Protein AF-A0A8T0GC94-F1 (afdb_monomer_lite)

Organism: Ceratodon purpureus (NCBI:txid3225)

Radius of gyration: 20.25 Å; chains: 1; bounding box: 47×34×58 Å

Structure (mmCIF, N/CA/C/O backbone):
data_AF-A0A8T0GC94-F1
#
_entry.id   AF-A0A8T0GC94-F1
#
loop_
_atom_site.group_PDB
_atom_site.id
_atom_site.type_symbol
_atom_site.label_atom_id
_atom_site.label_alt_id
_atom_site.label_comp_id
_atom_site.label_asym_id
_atom_site.label_entity_id
_atom_site.label_seq_id
_atom_site.pdbx_PDB_ins_code
_atom_site.Cartn_x
_atom_site.Cartn_y
_atom_site.Cartn_z
_atom_site.occupancy
_atom_site.B_iso_or_equiv
_atom_site.auth_seq_id
_atom_site.auth_comp_id
_atom_site.auth_asym_id
_atom_site.auth_atom_id
_atom_site.pdbx_PDB_model_num
ATOM 1 N N . MET A 1 1 ? -0.669 -2.100 23.564 1.00 57.09 1 MET A N 1
ATOM 2 C CA . MET A 1 1 ? -0.840 -2.668 22.210 1.00 57.09 1 MET A CA 1
ATOM 3 C C . MET A 1 1 ? 0.468 -3.155 21.614 1.00 57.09 1 MET A C 1
ATOM 5 O O . MET A 1 1 ? 0.524 -4.333 21.310 1.00 57.09 1 MET A O 1
ATOM 9 N N . LEU A 1 2 ? 1.531 -2.342 21.566 1.00 56.78 2 LEU A N 1
ATOM 10 C CA . LEU A 1 2 ? 2.856 -2.764 21.062 1.00 56.78 2 LEU A CA 1
ATOM 11 C C . LEU A 1 2 ? 3.459 -4.022 21.724 1.00 56.78 2 LEU A C 1
ATOM 13 O O . LEU A 1 2 ? 4.294 -4.676 21.124 1.00 56.78 2 LEU A O 1
ATOM 17 N N . LYS A 1 3 ? 3.050 -4.372 22.953 1.00 62.19 3 LYS A N 1
ATOM 18 C CA . LYS A 1 3 ? 3.479 -5.612 23.636 1.00 62.19 3 LYS A CA 1
ATOM 19 C C . LYS A 1 3 ? 2.717 -6.874 23.194 1.00 62.19 3 LYS A C 1
ATOM 21 O O . LYS A 1 3 ? 3.068 -7.959 23.629 1.00 62.19 3 LYS A O 1
ATOM 26 N N . LEU A 1 4 ? 1.641 -6.715 22.423 1.00 62.75 4 LEU A N 1
ATOM 27 C CA . LEU A 1 4 ? 0.714 -7.781 22.020 1.00 62.75 4 LEU A CA 1
ATOM 28 C C . LEU A 1 4 ? 0.654 -7.942 20.496 1.00 62.75 4 LEU A C 1
ATOM 30 O O . LEU A 1 4 ? 0.459 -9.048 20.015 1.00 62.75 4 LEU A O 1
ATOM 34 N N . PHE A 1 5 ? 0.828 -6.847 19.753 1.00 70.12 5 PHE A N 1
ATOM 35 C CA . PHE A 1 5 ? 0.786 -6.824 18.295 1.00 70.12 5 PHE A CA 1
ATOM 36 C C . PHE A 1 5 ? 1.971 -6.030 17.752 1.00 70.12 5 PHE A C 1
ATOM 38 O O . PHE A 1 5 ? 2.170 -4.867 18.130 1.00 70.12 5 PHE A O 1
ATOM 45 N N . ASP A 1 6 ? 2.713 -6.636 16.829 1.00 73.12 6 ASP A N 1
ATOM 46 C CA . ASP A 1 6 ? 3.815 -5.972 16.143 1.00 73.12 6 ASP A CA 1
ATOM 47 C C . ASP A 1 6 ? 3.309 -4.802 15.293 1.00 73.12 6 ASP A C 1
ATOM 49 O O . ASP A 1 6 ? 2.285 -4.878 14.613 1.00 73.12 6 ASP A O 1
ATOM 53 N N . ASN A 1 7 ? 4.030 -3.680 15.359 1.00 79.31 7 ASN A N 1
ATOM 54 C CA . ASN A 1 7 ? 3.727 -2.435 14.643 1.00 79.31 7 ASN A CA 1
ATOM 55 C C . ASN A 1 7 ? 2.294 -1.885 14.857 1.00 79.31 7 ASN A C 1
ATOM 57 O O . ASN A 1 7 ? 1.789 -1.115 14.039 1.00 79.31 7 ASN A O 1
ATOM 61 N N . CYS A 1 8 ? 1.636 -2.221 15.974 1.00 84.19 8 CYS A N 1
ATOM 62 C CA . CYS A 1 8 ? 0.343 -1.654 16.362 1.00 84.19 8 CYS A CA 1
ATOM 63 C C . CYS A 1 8 ? 0.476 -0.653 17.511 1.00 84.19 8 CYS A C 1
ATOM 65 O O . CYS A 1 8 ? 0.635 -1.031 18.676 1.00 84.19 8 CYS A O 1
ATOM 67 N N . ALA A 1 9 ? 0.325 0.637 17.200 1.00 86.50 9 ALA A N 1
ATOM 68 C CA . ALA A 1 9 ? 0.344 1.699 18.201 1.00 86.50 9 ALA A CA 1
ATOM 69 C C . ALA A 1 9 ? -0.970 1.759 18.989 1.00 86.50 9 ALA A C 1
ATOM 71 O O . ALA A 1 9 ? -0.953 1.710 20.221 1.00 86.50 9 ALA A O 1
ATOM 72 N N . SER A 1 10 ? -2.110 1.823 18.296 1.00 89.12 10 SER A N 1
ATOM 73 C CA . SER A 1 10 ? -3.427 1.916 18.934 1.00 89.12 10 SER A CA 1
ATOM 74 C C . SER A 1 10 ? -4.539 1.326 18.069 1.00 89.12 10 SER A C 1
ATOM 76 O O . SER A 1 10 ? -4.474 1.366 16.842 1.00 89.12 10 SER A O 1
ATOM 78 N N . LEU A 1 11 ? -5.588 0.822 18.719 1.00 91.38 11 LEU A N 1
ATOM 79 C CA . LEU A 1 11 ? -6.848 0.478 18.059 1.00 91.38 11 LEU A CA 1
ATOM 80 C C . LEU A 1 11 ? -7.720 1.726 17.925 1.00 91.38 11 LEU A C 1
ATOM 82 O O . LEU A 1 11 ? -7.648 2.634 18.755 1.00 91.38 11 LEU A O 1
ATOM 86 N N . GLN A 1 12 ? -8.534 1.764 16.878 1.00 92.75 12 GLN A N 1
ATOM 87 C CA . GLN A 1 12 ? -9.555 2.782 16.682 1.00 92.75 12 GLN A CA 1
ATOM 88 C C . GLN A 1 12 ? -10.887 2.213 17.147 1.00 92.75 12 GLN A C 1
ATOM 90 O O . GLN A 1 12 ? -11.326 1.174 16.654 1.00 92.75 12 GLN A O 1
ATOM 95 N N . PHE A 1 13 ? -11.514 2.891 18.099 1.00 92.44 13 PHE A N 1
ATOM 96 C CA . PHE A 1 13 ? -12.790 2.477 18.657 1.00 92.44 13 PHE A CA 1
ATOM 97 C C . PHE A 1 13 ? -13.928 3.321 18.071 1.00 92.44 13 PHE A C 1
ATOM 99 O O . PHE A 1 13 ? -13.820 4.541 17.970 1.00 92.44 13 PHE A O 1
ATOM 106 N N . GLY A 1 14 ? -15.007 2.653 17.674 1.00 88.06 14 GLY A N 1
ATOM 107 C CA . GLY A 1 14 ? -16.287 3.248 17.291 1.00 88.06 14 GLY A CA 1
ATOM 108 C C . GLY A 1 14 ? -17.304 3.197 18.435 1.00 88.06 14 GLY A C 1
ATOM 109 O O . GLY A 1 14 ? -16.970 2.789 19.546 1.00 88.06 14 GLY A O 1
ATOM 110 N N . ASP A 1 15 ? -18.539 3.622 18.158 1.00 81.75 15 ASP A N 1
ATOM 111 C CA . ASP A 1 15 ? -19.749 3.508 18.992 1.00 81.75 15 ASP A CA 1
ATOM 112 C C . ASP A 1 15 ? -19.505 3.360 20.504 1.00 81.75 15 ASP A C 1
ATOM 114 O O . ASP A 1 15 ? -19.543 2.265 21.065 1.00 81.75 15 ASP A O 1
ATOM 118 N N . LYS A 1 16 ? -19.252 4.490 21.182 1.00 82.88 16 LYS A N 1
ATOM 119 C CA . LYS A 1 16 ? -19.043 4.569 22.645 1.00 82.88 16 LYS A CA 1
ATOM 120 C C . LYS A 1 16 ? -17.999 3.570 23.183 1.00 82.88 16 LYS A C 1
ATOM 122 O O . LYS A 1 16 ? -18.138 3.086 24.302 1.00 82.88 16 LYS A O 1
ATOM 127 N N . ASN A 1 17 ? -16.967 3.269 22.397 1.00 82.44 17 ASN A N 1
ATOM 128 C CA . ASN A 1 17 ? -15.917 2.290 22.691 1.00 82.44 17 ASN A CA 1
ATOM 129 C C . ASN A 1 17 ? -16.380 0.828 22.781 1.00 82.44 17 ASN A C 1
ATOM 131 O O . ASN A 1 17 ? -15.680 0.012 23.372 1.00 82.44 17 ASN A O 1
ATOM 135 N N . LYS A 1 18 ? -17.526 0.487 22.180 1.00 89.81 18 LYS A N 1
ATOM 136 C CA . LYS A 1 18 ? -18.043 -0.892 22.145 1.00 89.81 18 LYS A CA 1
ATOM 137 C C . LYS A 1 18 ? -17.609 -1.695 20.925 1.00 89.81 18 LYS A C 1
ATOM 139 O O . LYS A 1 18 ? -17.862 -2.892 20.847 1.00 89.81 18 LYS A O 1
ATOM 144 N N . THR A 1 19 ? -17.004 -1.038 19.942 1.00 93.62 19 THR A N 1
ATOM 145 C CA . THR A 1 19 ? -16.551 -1.702 18.718 1.00 93.62 19 THR A CA 1
ATOM 146 C C . THR A 1 19 ? -15.169 -1.222 18.334 1.00 93.62 19 THR A C 1
ATOM 148 O O . THR A 1 19 ? -14.902 -0.024 18.411 1.00 93.62 19 THR A O 1
ATOM 151 N N . VAL A 1 20 ? -14.319 -2.121 17.857 1.00 93.75 20 VAL A N 1
ATOM 152 C CA . VAL A 1 20 ? -13.067 -1.774 17.189 1.00 93.75 20 VAL A CA 1
ATOM 153 C C . VAL A 1 20 ? -13.332 -1.676 15.694 1.00 93.75 20 VAL A C 1
ATOM 155 O O . VAL A 1 20 ? -13.878 -2.597 15.088 1.00 93.75 20 VAL A O 1
ATOM 158 N N . ILE A 1 21 ? -12.963 -0.542 15.110 1.00 95.56 21 ILE A N 1
ATOM 159 C CA . ILE A 1 21 ? -13.230 -0.212 13.706 1.00 95.56 21 ILE A CA 1
ATOM 160 C C . ILE A 1 21 ? -11.961 -0.143 12.862 1.00 95.56 21 ILE A C 1
ATOM 162 O O . ILE A 1 21 ? -12.052 -0.114 11.644 1.00 95.56 21 ILE A O 1
ATOM 166 N N . GLY A 1 22 ? -10.779 -0.133 13.476 1.00 94.31 22 GLY A N 1
ATOM 167 C CA . GLY A 1 22 ? -9.527 -0.025 12.741 1.00 94.31 22 GLY A CA 1
ATOM 168 C C . GLY A 1 22 ? -8.302 0.023 13.639 1.00 94.31 22 GLY A C 1
ATOM 169 O O . GLY A 1 22 ? -8.372 -0.181 14.853 1.00 94.31 22 GLY A O 1
ATOM 170 N N . MET A 1 23 ? -7.164 0.341 13.032 1.00 93.12 23 MET A N 1
ATOM 171 C CA . MET A 1 23 ? -5.861 0.353 13.692 1.00 93.12 23 MET A CA 1
ATOM 172 C C . MET A 1 23 ? -5.022 1.557 13.251 1.00 93.12 23 MET A C 1
ATOM 174 O O . MET A 1 23 ? -5.177 2.083 12.148 1.00 93.12 23 MET A O 1
ATOM 178 N N . ARG A 1 24 ? -4.109 1.989 14.128 1.00 91.38 24 ARG A N 1
ATOM 179 C CA . ARG A 1 24 ? -3.006 2.904 13.829 1.00 91.38 24 ARG A CA 1
ATOM 180 C C . ARG A 1 24 ? -1.653 2.228 14.066 1.00 91.38 24 ARG A C 1
ATOM 182 O O . ARG A 1 24 ? -1.436 1.637 15.127 1.00 91.38 24 ARG A O 1
ATOM 189 N N . SER A 1 25 ? -0.742 2.337 13.102 1.00 89.50 25 SER A N 1
ATOM 190 C CA . SER A 1 25 ? 0.624 1.816 13.191 1.00 89.50 25 SER A CA 1
ATOM 191 C 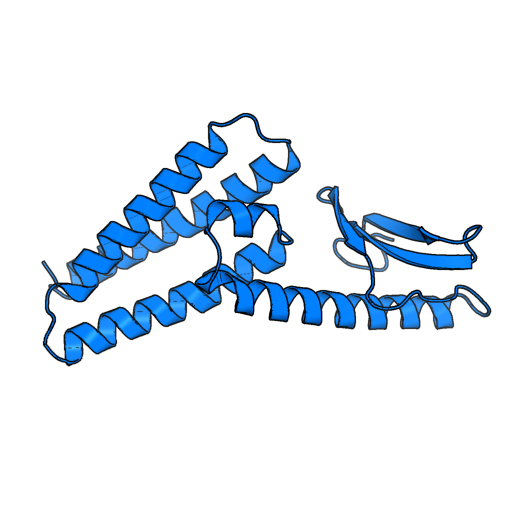C . SER A 1 25 ? 1.547 2.727 14.002 1.00 89.50 25 SER A C 1
ATOM 193 O O . SER A 1 25 ? 1.239 3.901 14.229 1.00 89.50 25 SER A O 1
ATOM 195 N N . ALA A 1 26 ? 2.704 2.202 14.418 1.00 85.50 26 ALA A N 1
ATOM 196 C CA . ALA A 1 26 ? 3.735 2.990 15.103 1.00 85.50 26 ALA A CA 1
ATOM 197 C C . ALA A 1 26 ? 4.320 4.098 14.214 1.00 85.50 26 ALA A C 1
ATOM 199 O O . ALA A 1 26 ? 4.716 5.154 14.704 1.00 85.50 26 ALA A O 1
ATOM 200 N N . GLU A 1 27 ? 4.312 3.890 12.898 1.00 82.44 27 GLU A N 1
ATOM 201 C CA . GLU A 1 27 ? 4.755 4.880 11.914 1.00 82.44 27 GLU A CA 1
ATOM 202 C C . GLU A 1 27 ? 3.695 5.951 11.618 1.00 82.44 27 GLU A C 1
ATOM 204 O O . GLU A 1 27 ? 3.987 6.944 10.951 1.00 82.44 27 GLU A O 1
ATOM 209 N N . GLY A 1 28 ? 2.480 5.782 12.150 1.00 85.50 28 GLY A N 1
ATOM 210 C CA . GLY A 1 28 ? 1.372 6.719 12.007 1.00 85.50 28 GLY A CA 1
ATOM 211 C C . GLY A 1 28 ? 0.408 6.400 10.864 1.00 85.50 28 GLY A C 1
ATOM 212 O O . GLY A 1 28 ? -0.509 7.188 10.645 1.00 85.50 28 GLY A O 1
ATOM 213 N N . GLU A 1 29 ? 0.568 5.269 10.173 1.00 89.25 29 GLU A N 1
ATOM 214 C CA . GLU A 1 29 ? -0.404 4.798 9.179 1.00 89.25 29 GLU A CA 1
ATOM 215 C C . GLU A 1 29 ? -1.695 4.338 9.850 1.00 89.25 29 GLU A C 1
ATOM 217 O O . GLU A 1 29 ? -1.677 3.821 10.965 1.00 89.25 29 GLU A O 1
ATOM 222 N N . THR A 1 30 ? -2.824 4.495 9.167 1.00 91.69 30 THR A N 1
ATOM 223 C CA . THR A 1 30 ? -4.125 4.052 9.675 1.00 91.69 30 THR A CA 1
ATOM 224 C C . THR A 1 30 ? -4.907 3.344 8.587 1.00 91.69 30 THR A C 1
ATOM 226 O O . THR A 1 30 ? -4.770 3.682 7.414 1.00 91.69 30 THR A O 1
ATOM 229 N N . TYR A 1 31 ? -5.725 2.373 8.980 1.00 93.06 31 TYR A N 1
ATOM 230 C CA . TYR A 1 31 ? -6.700 1.731 8.104 1.00 93.06 31 TYR A CA 1
ATOM 231 C C . TYR A 1 31 ? -7.925 1.304 8.914 1.00 93.06 31 TYR A C 1
ATOM 233 O O . TYR A 1 31 ? -7.830 1.047 10.119 1.00 93.06 31 TYR A O 1
ATOM 241 N N . GLN A 1 32 ? -9.072 1.264 8.238 1.00 94.62 32 GLN A N 1
ATOM 242 C CA . GLN A 1 32 ? -10.326 0.764 8.794 1.00 94.62 32 GLN A CA 1
ATOM 243 C C . GLN A 1 32 ? -10.446 -0.731 8.516 1.00 94.62 32 GLN A C 1
ATOM 245 O O . GLN A 1 32 ? -10.018 -1.201 7.463 1.00 94.62 32 GLN A O 1
ATOM 250 N N . TYR A 1 33 ? -11.027 -1.461 9.457 1.00 95.12 33 TYR A N 1
ATOM 251 C CA . TYR A 1 33 ? -11.394 -2.856 9.283 1.00 95.12 33 TYR A CA 1
ATOM 252 C C . TYR A 1 33 ? -12.563 -2.989 8.318 1.00 95.12 33 TYR A C 1
ATOM 254 O O . TYR A 1 33 ? -13.429 -2.116 8.226 1.00 95.12 33 TYR A O 1
ATOM 262 N N . ARG A 1 34 ? -12.585 -4.110 7.600 1.00 93.62 34 ARG A N 1
ATOM 263 C CA . ARG A 1 34 ? -13.687 -4.468 6.701 1.00 93.62 34 ARG A CA 1
ATOM 264 C C . ARG A 1 34 ? -14.959 -4.759 7.479 1.00 93.62 34 ARG A C 1
ATOM 266 O O . ARG A 1 34 ? -16.039 -4.351 7.061 1.00 93.62 34 ARG A O 1
ATOM 273 N N . LEU A 1 35 ? -14.807 -5.401 8.635 1.00 93.69 35 LEU A N 1
ATOM 274 C CA . LEU A 1 35 ? -15.872 -5.651 9.591 1.00 93.69 35 LEU A CA 1
ATOM 275 C C . LEU A 1 35 ? -15.507 -5.040 10.945 1.00 93.69 35 LEU A C 1
ATOM 277 O O . LEU A 1 35 ? -14.368 -5.110 11.406 1.00 93.69 35 LEU A O 1
ATOM 281 N N . LYS A 1 36 ? -16.497 -4.427 11.596 1.00 93.69 36 LYS A N 1
ATOM 282 C CA . LYS A 1 36 ? -16.341 -3.921 12.963 1.00 93.69 36 LYS A CA 1
ATOM 283 C C . LYS A 1 36 ? -16.348 -5.100 13.935 1.00 93.69 36 LYS A C 1
ATOM 285 O O . LYS A 1 36 ? -17.198 -5.980 13.821 1.00 93.69 36 LYS A O 1
ATOM 290 N N . VAL A 1 37 ? -15.471 -5.076 14.933 1.00 94.06 37 VAL A N 1
ATOM 291 C CA . VAL A 1 37 ? -15.400 -6.123 15.966 1.00 94.06 37 VAL A CA 1
ATOM 292 C C . VAL A 1 37 ? -16.040 -5.619 17.252 1.00 94.06 37 VAL A C 1
ATOM 294 O O . VAL A 1 37 ? -15.625 -4.579 17.756 1.00 94.06 37 VAL A O 1
ATOM 297 N N . SER A 1 38 ? -17.031 -6.333 17.796 1.00 92.94 38 SER A N 1
ATOM 298 C CA . SER A 1 38 ? -17.601 -5.995 19.110 1.00 92.94 38 SER A CA 1
ATOM 299 C C . SER A 1 38 ? -16.603 -6.290 20.232 1.00 92.94 38 SER A C 1
ATOM 301 O O . SER A 1 38 ? -15.910 -7.304 20.198 1.00 92.94 38 SER A O 1
ATOM 303 N N . THR A 1 39 ? -16.552 -5.418 21.237 1.00 92.12 39 THR A N 1
ATOM 304 C CA . THR A 1 39 ? -15.753 -5.598 22.459 1.00 92.12 39 THR A CA 1
ATOM 305 C C . THR A 1 39 ? -16.571 -6.203 23.606 1.00 92.12 39 THR A C 1
ATOM 307 O O . THR A 1 39 ? -16.196 -6.063 24.770 1.00 92.12 39 THR A O 1
ATOM 310 N N . ASP A 1 40 ? -17.713 -6.826 23.307 1.00 89.88 40 ASP A N 1
ATOM 311 C CA . ASP A 1 40 ? -18.551 -7.492 24.304 1.00 89.88 40 ASP A CA 1
ATOM 312 C C . ASP A 1 40 ? -17.927 -8.823 24.766 1.00 89.88 40 ASP A C 1
ATOM 314 O O . ASP A 1 40 ? -17.414 -9.612 23.971 1.00 89.88 40 ASP A O 1
ATOM 318 N N . GLY A 1 41 ? -18.006 -9.100 26.069 1.00 89.81 41 GLY A N 1
ATOM 319 C CA . GLY A 1 41 ? -17.511 -10.343 26.668 1.00 89.81 41 GLY A CA 1
ATOM 320 C C . GLY A 1 41 ? -16.054 -10.285 27.141 1.00 89.81 41 GLY A C 1
ATOM 321 O O . GLY A 1 41 ? -15.511 -9.222 27.442 1.00 89.81 41 GLY A O 1
ATOM 322 N N . ALA A 1 42 ? -15.430 -11.458 27.281 1.00 92.19 42 ALA A N 1
ATOM 323 C CA . ALA A 1 42 ? -14.074 -11.579 27.813 1.00 92.19 42 ALA A CA 1
ATOM 324 C C . ALA A 1 42 ? -13.031 -10.969 26.863 1.00 92.19 42 ALA A C 1
ATOM 326 O O . ALA A 1 42 ? -13.075 -11.186 25.651 1.00 92.19 42 ALA A O 1
ATOM 327 N N . VAL A 1 43 ? -12.048 -10.263 27.433 1.00 90.12 43 VAL A N 1
ATOM 328 C CA . VAL A 1 43 ? -11.035 -9.507 26.675 1.00 90.12 43 VAL A CA 1
ATOM 329 C C . VAL A 1 43 ? -10.273 -10.370 25.676 1.00 90.12 43 VAL A C 1
ATOM 331 O O . VAL A 1 43 ? -10.104 -9.982 24.525 1.00 90.12 43 VAL A O 1
ATOM 334 N N . GLU A 1 44 ? -9.879 -11.575 26.077 1.00 90.25 44 GLU A N 1
ATOM 335 C CA . GLU A 1 44 ? -9.151 -12.500 25.207 1.00 90.25 44 GLU A CA 1
ATOM 336 C C . GLU A 1 44 ? -9.952 -12.922 23.969 1.00 90.25 44 GLU A C 1
ATOM 338 O O . GLU A 1 44 ? -9.370 -13.176 22.916 1.00 90.25 44 GLU A O 1
ATOM 343 N N . VAL A 1 45 ? -11.283 -12.988 24.081 1.00 91.75 45 VAL A N 1
ATOM 344 C CA . VAL A 1 45 ? -12.160 -13.422 22.989 1.00 91.75 45 VAL A CA 1
ATOM 345 C C . VAL A 1 45 ? -12.235 -12.338 21.924 1.00 91.75 45 VAL A C 1
ATOM 347 O O . VAL A 1 45 ? -11.921 -12.599 20.761 1.00 91.75 45 VAL A O 1
ATOM 350 N N . TRP A 1 46 ? -12.588 -11.108 22.308 1.00 92.31 46 TRP A N 1
ATOM 351 C CA . TRP A 1 46 ? -12.692 -10.034 21.324 1.00 92.31 46 TRP A CA 1
ATOM 352 C C . TRP A 1 46 ? -11.321 -9.581 20.815 1.00 92.31 46 TRP A C 1
ATOM 354 O O . TRP A 1 46 ? -11.212 -9.186 19.659 1.00 92.31 46 TRP A O 1
ATOM 364 N N . MET A 1 47 ? -10.244 -9.705 21.600 1.00 90.81 47 MET A N 1
ATOM 365 C CA . MET A 1 47 ? -8.891 -9.421 21.105 1.00 90.81 47 MET A CA 1
ATOM 366 C C . MET A 1 47 ? -8.434 -10.411 20.028 1.00 90.81 47 MET A C 1
ATOM 368 O O . MET A 1 47 ? -7.832 -9.986 19.043 1.00 90.81 47 MET A O 1
ATOM 372 N N . LYS A 1 48 ? -8.756 -11.705 20.164 1.00 91.56 48 LYS A N 1
ATOM 373 C CA . LYS A 1 48 ? -8.516 -12.694 19.098 1.00 91.56 48 LYS A CA 1
ATOM 374 C C . LYS A 1 48 ? -9.338 -12.388 17.845 1.00 91.56 48 LYS A C 1
ATOM 376 O O . LYS A 1 48 ? -8.840 -12.544 16.734 1.00 91.56 48 LYS A O 1
ATOM 381 N N . ALA A 1 49 ? -10.574 -11.916 18.012 1.00 93.31 49 ALA A N 1
ATOM 382 C CA . ALA A 1 49 ? -11.395 -11.476 16.885 1.00 93.31 49 ALA A CA 1
ATOM 383 C C . ALA A 1 49 ? -10.794 -10.242 16.185 1.00 93.31 49 ALA A C 1
ATOM 385 O O . ALA A 1 49 ? -10.730 -10.206 14.960 1.00 93.31 49 ALA A O 1
ATOM 386 N N . VAL A 1 50 ? -10.271 -9.273 16.947 1.00 93.31 50 VAL A N 1
ATOM 387 C CA . VAL A 1 50 ? -9.535 -8.119 16.404 1.00 93.31 50 VAL A CA 1
ATOM 388 C C . VAL A 1 50 ? -8.306 -8.566 15.613 1.00 93.31 50 VAL A C 1
ATOM 390 O O . VAL A 1 50 ? -8.083 -8.061 14.518 1.00 93.31 50 VAL A O 1
ATOM 393 N N . GLU A 1 51 ? -7.524 -9.520 16.121 1.00 91.56 51 GLU A N 1
ATOM 394 C CA . GLU A 1 51 ? -6.372 -10.074 15.397 1.00 91.56 51 GLU A CA 1
ATOM 395 C C . GLU A 1 51 ? -6.778 -10.711 14.062 1.00 91.56 51 GLU A C 1
ATOM 397 O O . GLU A 1 51 ? -6.148 -10.465 13.029 1.00 91.56 51 GLU A O 1
ATOM 402 N N . ALA A 1 52 ? -7.837 -11.523 14.073 1.00 93.69 52 ALA A N 1
ATOM 403 C CA . ALA A 1 52 ? -8.344 -12.175 12.874 1.00 93.69 52 ALA A CA 1
ATOM 404 C C . ALA A 1 52 ? -8.795 -11.144 11.825 1.00 93.69 52 ALA A C 1
ATOM 406 O O . ALA A 1 52 ? -8.366 -11.220 10.672 1.00 93.69 52 ALA A O 1
ATOM 407 N N . GLU A 1 53 ? -9.573 -10.136 12.234 1.00 95.31 53 GLU A N 1
ATOM 408 C CA . GLU A 1 53 ? -10.037 -9.064 11.345 1.00 95.31 53 GLU A CA 1
ATOM 409 C C . GLU A 1 53 ? -8.903 -8.172 10.839 1.00 95.31 53 GLU A C 1
ATOM 411 O O . GLU A 1 53 ? -8.920 -7.728 9.688 1.00 95.31 53 GLU A O 1
ATOM 416 N N . MET A 1 54 ? -7.875 -7.952 11.660 1.00 92.88 54 MET A N 1
ATOM 417 C CA . MET A 1 54 ? -6.666 -7.236 11.265 1.00 92.88 54 MET A CA 1
ATOM 418 C C . MET A 1 54 ? -5.969 -7.949 10.102 1.00 92.88 54 MET A C 1
ATOM 420 O O . MET A 1 54 ? -5.684 -7.333 9.073 1.00 92.88 54 MET A O 1
ATOM 424 N N . ARG A 1 55 ? -5.738 -9.261 10.240 1.00 92.56 55 ARG A N 1
ATOM 425 C CA . ARG A 1 55 ? -5.105 -10.091 9.204 1.00 92.56 55 ARG A CA 1
ATOM 426 C C . ARG A 1 55 ? -5.960 -10.169 7.943 1.00 92.56 55 ARG A C 1
ATOM 428 O O . ARG A 1 55 ? -5.427 -10.009 6.846 1.00 92.56 55 ARG A O 1
ATOM 435 N N . HIS A 1 56 ? -7.263 -10.387 8.103 1.00 95.44 56 HIS A N 1
ATOM 436 C CA . HIS A 1 56 ? -8.214 -10.452 6.997 1.00 95.44 56 HIS A CA 1
ATOM 437 C C . HIS A 1 56 ? -8.228 -9.142 6.200 1.00 95.44 56 HIS A C 1
ATOM 439 O O . HIS A 1 56 ? -7.988 -9.136 4.993 1.00 95.44 56 HIS A O 1
ATOM 445 N N . THR A 1 57 ? -8.401 -8.013 6.889 1.00 95.56 57 THR A N 1
ATOM 446 C CA . THR A 1 57 ? -8.449 -6.694 6.255 1.00 95.56 57 THR A CA 1
ATOM 447 C C . THR A 1 57 ? -7.140 -6.354 5.546 1.00 95.56 57 THR A C 1
ATOM 449 O O . THR A 1 57 ? -7.161 -5.907 4.402 1.00 95.56 57 THR A O 1
ATOM 452 N N . LEU A 1 58 ? -5.987 -6.580 6.187 1.00 92.81 58 LEU A N 1
ATOM 453 C CA . LEU A 1 58 ? -4.689 -6.318 5.558 1.00 92.81 58 LEU A CA 1
ATOM 454 C C . LEU A 1 58 ? -4.476 -7.167 4.302 1.00 92.81 58 LEU A C 1
ATOM 456 O O . LEU A 1 58 ? -3.932 -6.664 3.320 1.00 92.81 58 LEU A O 1
ATOM 460 N N . PHE A 1 59 ? -4.919 -8.427 4.313 1.00 94.19 59 PHE A N 1
ATOM 461 C CA . PHE A 1 59 ? -4.852 -9.294 3.141 1.00 94.19 59 PHE A CA 1
ATOM 462 C C . PHE A 1 59 ? -5.712 -8.764 1.987 1.00 94.19 59 PHE A C 1
ATOM 464 O O . PHE A 1 59 ? -5.248 -8.722 0.846 1.00 94.19 59 PHE A O 1
ATOM 471 N N . GLU A 1 60 ? -6.931 -8.300 2.265 1.00 95.75 60 GLU A N 1
ATOM 472 C CA . GLU A 1 60 ? -7.789 -7.702 1.240 1.00 95.75 60 GLU A CA 1
ATOM 473 C C . GLU A 1 60 ? -7.221 -6.394 0.685 1.00 95.75 60 GLU A C 1
ATOM 475 O O . GLU A 1 60 ? -7.136 -6.244 -0.533 1.00 95.75 60 GLU A O 1
ATOM 480 N N . ILE A 1 61 ? -6.773 -5.477 1.552 1.00 94.81 61 ILE A N 1
ATOM 481 C CA . ILE A 1 61 ? -6.130 -4.223 1.125 1.00 94.81 61 ILE A CA 1
ATOM 482 C C . ILE A 1 61 ? -4.904 -4.539 0.260 1.00 94.81 61 ILE A C 1
ATOM 484 O O . ILE A 1 61 ? -4.686 -3.906 -0.770 1.00 94.81 61 ILE A O 1
ATOM 488 N N . PHE A 1 62 ? -4.105 -5.539 0.642 1.00 94.62 62 PHE A N 1
ATOM 489 C CA . PHE A 1 62 ? -2.945 -5.958 -0.136 1.00 94.62 62 PHE A CA 1
ATOM 490 C C . PHE A 1 62 ? -3.326 -6.488 -1.522 1.00 94.62 62 PHE A C 1
ATOM 492 O O . PHE A 1 62 ? -2.702 -6.115 -2.521 1.00 94.62 62 PHE A O 1
ATOM 499 N N . LYS A 1 63 ? -4.353 -7.340 -1.591 1.00 94.56 63 LYS A N 1
ATOM 500 C CA . LYS A 1 63 ? -4.864 -7.901 -2.845 1.00 94.56 63 LYS A CA 1
ATOM 501 C C . LYS A 1 63 ? -5.392 -6.804 -3.769 1.00 94.56 63 LYS A C 1
ATOM 503 O O . LYS A 1 63 ? -5.016 -6.770 -4.939 1.00 94.56 63 LYS A O 1
ATOM 508 N N . GLU A 1 64 ? -6.211 -5.896 -3.245 1.00 94.06 64 GLU A N 1
ATOM 509 C CA . GLU A 1 64 ? -6.749 -4.757 -3.995 1.00 94.06 64 GLU A CA 1
ATOM 510 C C . GLU A 1 64 ? -5.634 -3.828 -4.470 1.00 94.06 64 GLU A C 1
ATOM 512 O O . GLU A 1 64 ? -5.531 -3.551 -5.665 1.00 94.06 64 GLU A O 1
ATOM 517 N N . GLY A 1 65 ? -4.745 -3.413 -3.565 1.00 93.31 65 GLY A N 1
ATOM 518 C CA . GLY A 1 65 ? -3.629 -2.532 -3.889 1.00 93.31 65 GLY A CA 1
ATOM 519 C C . GLY A 1 65 ? -2.733 -3.124 -4.973 1.00 93.31 65 GLY A C 1
ATOM 520 O O . GLY A 1 65 ? -2.383 -2.440 -5.933 1.00 93.31 65 GLY A O 1
ATOM 521 N N . THR A 1 66 ? -2.419 -4.417 -4.887 1.00 93.19 66 THR A N 1
ATOM 522 C CA . THR A 1 66 ? -1.590 -5.094 -5.896 1.00 93.19 66 THR A CA 1
ATOM 523 C C . THR A 1 66 ? -2.313 -5.211 -7.239 1.00 93.19 66 THR A C 1
ATOM 525 O O . THR A 1 66 ? -1.684 -5.026 -8.279 1.00 93.19 66 THR A O 1
ATOM 528 N N . TYR A 1 67 ? -3.624 -5.467 -7.245 1.00 92.56 67 TYR A N 1
ATOM 529 C CA . TYR A 1 67 ? -4.428 -5.534 -8.468 1.00 92.56 67 TYR A CA 1
ATOM 530 C C . TYR A 1 67 ? -4.520 -4.180 -9.190 1.00 92.56 67 TYR A C 1
ATOM 532 O O . TYR A 1 67 ? -4.387 -4.120 -10.413 1.00 92.56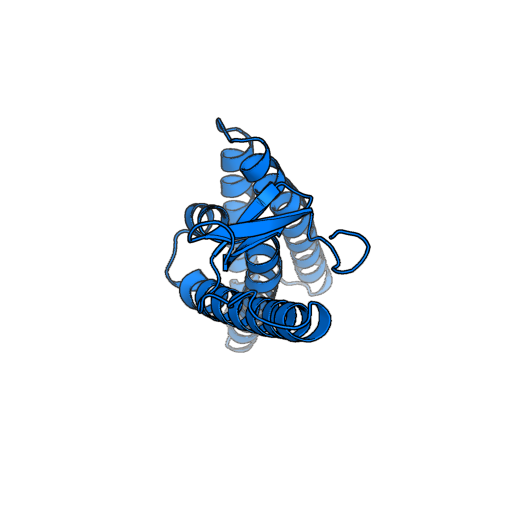 67 TYR A O 1
ATOM 540 N N . TYR A 1 68 ? -4.721 -3.086 -8.448 1.00 91.12 68 TYR A N 1
ATOM 541 C CA . TYR A 1 68 ? -4.873 -1.751 -9.032 1.00 91.12 68 TYR A CA 1
ATOM 542 C C . TYR A 1 68 ? -3.560 -1.102 -9.471 1.00 91.12 68 TYR A C 1
ATOM 544 O O . TYR A 1 68 ? -3.606 -0.184 -10.285 1.00 91.12 68 TYR A O 1
ATOM 552 N N . TYR A 1 69 ? -2.404 -1.602 -9.024 1.00 90.06 69 TYR A N 1
ATOM 553 C CA . TYR A 1 69 ? -1.090 -1.058 -9.389 1.00 90.06 69 TYR A CA 1
ATOM 554 C C . TYR A 1 69 ? -0.937 -0.797 -10.897 1.00 90.06 69 TYR A C 1
ATOM 556 O O . TYR A 1 69 ? -0.533 0.290 -11.293 1.00 90.06 69 TYR A O 1
ATOM 564 N N . ALA A 1 70 ? -1.307 -1.762 -11.745 1.00 86.81 70 ALA A N 1
ATOM 565 C CA . ALA A 1 70 ? -1.145 -1.642 -13.197 1.00 86.81 70 ALA A CA 1
ATOM 566 C C . ALA A 1 70 ? -2.128 -0.667 -13.867 1.00 86.81 70 ALA A C 1
ATOM 568 O O . ALA A 1 70 ? -1.947 -0.325 -15.033 1.00 86.81 70 ALA A O 1
ATOM 569 N N . LYS A 1 71 ? -3.181 -0.243 -13.159 1.00 88.06 71 LYS A N 1
ATOM 570 C CA . LYS A 1 71 ? -4.224 0.658 -13.672 1.00 88.06 71 LYS A CA 1
ATOM 571 C C . LYS A 1 71 ? -4.080 2.093 -13.162 1.00 88.06 71 LYS A C 1
ATOM 573 O O . LYS A 1 71 ? -4.816 2.964 -13.617 1.00 88.06 71 LYS A O 1
ATOM 578 N N . SER A 1 72 ? -3.169 2.336 -12.225 1.00 87.62 72 SER A N 1
ATOM 579 C CA . SER A 1 72 ? -3.009 3.620 -11.546 1.00 87.62 72 SER A CA 1
ATOM 580 C C . SER A 1 72 ? -1.695 4.294 -11.926 1.00 87.62 72 SER A C 1
ATOM 582 O O . SER A 1 72 ? -0.697 3.638 -12.228 1.00 87.62 72 SER A O 1
ATOM 584 N N . ILE A 1 73 ? -1.665 5.626 -11.845 1.00 87.50 73 ILE A N 1
ATOM 585 C CA . ILE A 1 73 ? -0.404 6.367 -11.850 1.00 87.50 73 ILE A CA 1
ATOM 586 C C . ILE A 1 73 ? 0.367 5.948 -10.597 1.00 87.50 73 ILE A C 1
ATOM 588 O O . ILE A 1 73 ? -0.169 5.964 -9.488 1.00 87.50 73 ILE A O 1
ATOM 592 N N . ARG A 1 74 ? 1.635 5.556 -10.766 1.00 85.62 74 ARG A N 1
ATOM 593 C CA . ARG A 1 74 ? 2.453 5.005 -9.675 1.00 85.62 74 ARG A CA 1
ATOM 594 C C . ARG A 1 74 ? 2.527 5.947 -8.475 1.00 85.62 74 ARG A C 1
ATOM 596 O O . ARG A 1 74 ? 2.509 5.481 -7.339 1.00 85.62 74 ARG A O 1
ATOM 603 N N . SER A 1 75 ? 2.620 7.248 -8.736 1.00 85.12 75 SER A N 1
ATOM 604 C CA . SER A 1 75 ? 2.697 8.271 -7.700 1.00 85.12 75 SER A CA 1
ATOM 605 C C . SER A 1 75 ? 1.451 8.289 -6.815 1.00 85.12 75 SER A C 1
ATOM 607 O O . SER A 1 75 ? 1.570 8.172 -5.597 1.00 85.12 75 SER A O 1
ATOM 609 N N . ASP A 1 76 ? 0.273 8.326 -7.434 1.00 87.38 76 ASP A N 1
ATOM 610 C CA . ASP A 1 76 ? -1.020 8.323 -6.741 1.00 87.38 76 ASP A CA 1
ATOM 611 C C . ASP A 1 76 ? -1.230 7.005 -5.997 1.00 87.38 76 ASP A C 1
ATOM 613 O O . ASP A 1 76 ? -1.551 6.985 -4.811 1.00 87.38 76 ASP A O 1
ATOM 617 N N . TRP A 1 77 ? -0.888 5.887 -6.642 1.00 91.06 77 TRP A N 1
ATOM 618 C CA . TRP A 1 77 ? -0.958 4.569 -6.022 1.00 91.06 77 TRP A CA 1
ATOM 619 C C . TRP A 1 77 ? -0.113 4.461 -4.742 1.00 91.06 77 TRP A C 1
ATOM 621 O O . TRP A 1 77 ? -0.540 3.822 -3.777 1.00 91.06 77 TRP A O 1
ATOM 631 N N . ILE A 1 78 ? 1.069 5.091 -4.699 1.00 88.25 7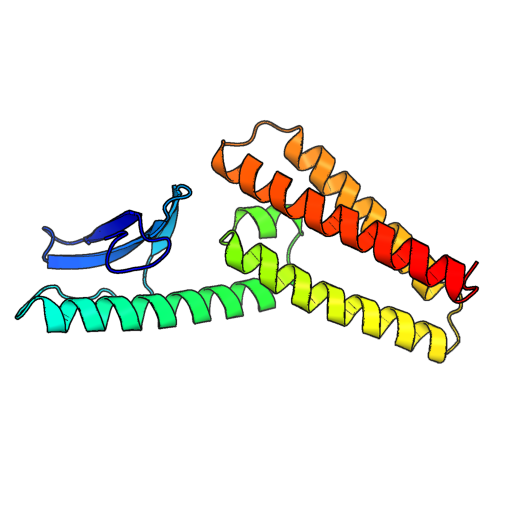8 ILE A N 1
ATOM 632 C CA . ILE A 1 78 ? 1.916 5.127 -3.495 1.00 88.25 78 ILE A CA 1
ATOM 633 C C . ILE A 1 78 ? 1.243 5.907 -2.355 1.00 88.25 78 ILE A C 1
ATOM 635 O O . ILE A 1 78 ? 1.427 5.551 -1.186 1.00 88.25 78 ILE A O 1
ATOM 639 N N . TYR A 1 79 ? 0.479 6.954 -2.669 1.00 85.38 79 TYR A N 1
ATOM 640 C CA . TYR A 1 79 ? -0.236 7.744 -1.668 1.00 85.38 79 TYR A CA 1
ATOM 641 C C . TYR A 1 79 ? -1.479 7.041 -1.139 1.00 85.38 79 TYR A C 1
ATOM 643 O O . TYR A 1 79 ? -1.682 7.017 0.077 1.00 85.38 79 TYR A O 1
ATOM 651 N N . ASP A 1 80 ? -2.252 6.441 -2.037 1.00 88.06 80 ASP A N 1
ATOM 652 C CA . ASP A 1 80 ? -3.552 5.851 -1.722 1.00 88.06 80 ASP A CA 1
ATOM 653 C C . ASP A 1 80 ? -3.432 4.544 -0.930 1.00 88.06 80 ASP A C 1
ATOM 655 O O . ASP A 1 80 ? -4.360 4.139 -0.230 1.00 88.06 80 ASP A O 1
ATOM 659 N N . ASN A 1 81 ? -2.275 3.880 -1.002 1.00 90.75 81 ASN A N 1
ATOM 660 C CA . ASN A 1 81 ? -2.058 2.582 -0.374 1.00 90.75 81 ASN A CA 1
ATOM 661 C C . ASN A 1 81 ? -1.175 2.657 0.879 1.00 90.75 81 ASN A C 1
ATOM 663 O O . ASN A 1 81 ? -0.340 3.549 1.076 1.00 90.75 81 ASN A O 1
ATOM 667 N N . LEU A 1 82 ? -1.329 1.652 1.746 1.00 91.25 82 LEU A N 1
ATOM 668 C CA . LEU A 1 82 ? -0.465 1.467 2.912 1.00 91.25 82 LEU A CA 1
ATOM 669 C C . LEU A 1 82 ? 0.994 1.277 2.487 1.00 91.25 82 LEU A C 1
ATOM 671 O O . LEU A 1 82 ? 1.288 0.682 1.450 1.00 91.25 82 LEU A O 1
ATOM 675 N N . GLY A 1 83 ? 1.924 1.728 3.324 1.00 88.00 83 GLY A N 1
ATOM 676 C CA . GLY A 1 83 ? 3.355 1.587 3.111 1.00 88.00 83 GLY A CA 1
ATOM 677 C C . GLY A 1 83 ? 3.701 0.141 2.771 1.00 88.00 83 GLY A C 1
ATOM 678 O O . GLY A 1 83 ? 4.168 -0.141 1.672 1.00 88.00 83 GLY A O 1
ATOM 679 N N . MET A 1 84 ? 3.400 -0.814 3.641 1.00 87.00 84 MET A N 1
ATOM 680 C CA . MET A 1 84 ? 3.757 -2.216 3.382 1.00 87.00 84 MET A CA 1
ATOM 681 C C . MET A 1 84 ? 3.149 -2.784 2.088 1.00 87.00 84 MET A C 1
ATOM 683 O O . MET A 1 84 ? 3.830 -3.514 1.366 1.00 87.00 84 MET A O 1
ATOM 687 N N . VAL A 1 85 ? 1.924 -2.377 1.739 1.00 91.50 85 VAL A N 1
ATOM 688 C CA . VAL A 1 85 ? 1.262 -2.775 0.486 1.00 91.50 85 VAL A CA 1
ATOM 689 C C . VAL A 1 85 ? 2.012 -2.222 -0.719 1.00 91.50 85 VAL A C 1
ATOM 691 O O . VAL A 1 85 ? 2.313 -2.966 -1.650 1.00 91.50 85 VAL A O 1
ATOM 694 N N . THR A 1 86 ? 2.408 -0.948 -0.673 1.00 90.94 86 THR A N 1
ATOM 695 C CA . THR A 1 86 ? 3.180 -0.341 -1.764 1.00 90.94 86 THR A CA 1
ATOM 696 C C . THR A 1 86 ? 4.548 -0.991 -1.942 1.00 90.94 86 THR A C 1
ATOM 698 O O . THR A 1 86 ? 5.018 -1.138 -3.068 1.00 90.94 86 THR A O 1
ATOM 701 N N . LEU A 1 87 ? 5.190 -1.412 -0.844 1.00 88.00 87 LEU A N 1
ATOM 702 C CA . LEU A 1 87 ? 6.484 -2.090 -0.896 1.00 88.00 87 LEU A CA 1
ATOM 703 C C . LEU A 1 87 ? 6.349 -3.434 -1.606 1.00 88.00 87 LEU A C 1
ATOM 705 O O . LEU A 1 87 ? 6.939 -3.626 -2.667 1.00 88.00 87 LEU A O 1
ATOM 709 N N . ALA A 1 88 ? 5.537 -4.330 -1.046 1.00 90.56 88 ALA A N 1
ATOM 710 C CA . ALA A 1 88 ? 5.394 -5.689 -1.545 1.00 90.56 88 ALA A CA 1
ATOM 711 C C . ALA A 1 88 ? 4.743 -5.729 -2.937 1.00 90.56 88 ALA A C 1
ATOM 713 O O . ALA A 1 88 ? 5.254 -6.417 -3.819 1.00 90.56 88 ALA A O 1
ATOM 714 N N . GLY A 1 89 ? 3.705 -4.923 -3.184 1.00 91.88 89 GLY A N 1
ATOM 715 C CA . GLY A 1 89 ? 3.067 -4.821 -4.499 1.00 91.88 89 GLY A CA 1
ATOM 716 C C . GLY A 1 89 ? 4.047 -4.356 -5.579 1.00 91.88 89 GLY A C 1
ATOM 717 O O . GLY A 1 89 ? 4.119 -4.957 -6.649 1.00 91.88 89 GLY A O 1
ATOM 718 N N . SER A 1 90 ? 4.891 -3.359 -5.279 1.00 89.69 90 SER A N 1
ATOM 719 C CA . SER A 1 90 ? 5.920 -2.914 -6.228 1.00 89.69 90 SER A CA 1
ATOM 720 C C . SER A 1 90 ? 7.005 -3.965 -6.476 1.00 89.69 90 SER A C 1
ATOM 722 O O . SER A 1 90 ? 7.623 -3.952 -7.538 1.00 89.69 90 SER A O 1
ATOM 724 N N . THR A 1 91 ? 7.289 -4.850 -5.513 1.00 88.75 91 THR A N 1
ATOM 725 C CA . THR A 1 91 ? 8.212 -5.983 -5.700 1.00 88.75 91 THR A CA 1
ATOM 726 C C . THR A 1 91 ? 7.629 -7.013 -6.647 1.00 88.75 91 THR A C 1
ATOM 728 O O . THR A 1 91 ? 8.310 -7.381 -7.595 1.00 88.75 91 THR A O 1
ATOM 731 N N . ILE A 1 92 ? 6.370 -7.403 -6.444 1.00 91.88 92 ILE A N 1
ATOM 732 C CA . ILE A 1 92 ? 5.672 -8.375 -7.297 1.00 91.88 92 ILE A CA 1
ATOM 733 C C . ILE A 1 92 ? 5.635 -7.896 -8.750 1.00 91.88 92 ILE A C 1
ATOM 735 O O . ILE A 1 92 ? 6.019 -8.624 -9.666 1.00 91.88 92 ILE A O 1
ATOM 739 N N . TRP A 1 93 ? 5.212 -6.651 -8.965 1.00 91.50 93 TRP A N 1
ATOM 740 C CA . TRP A 1 93 ? 5.131 -6.101 -10.314 1.00 91.50 93 TRP A CA 1
ATOM 741 C C . TRP A 1 93 ? 6.496 -5.953 -10.964 1.00 91.50 93 TRP A C 1
ATOM 743 O O . TRP A 1 93 ? 6.648 -6.291 -12.130 1.00 91.50 93 TRP A O 1
ATOM 753 N N . TRP A 1 94 ? 7.510 -5.541 -10.209 1.00 89.31 94 TRP A N 1
ATOM 754 C CA . TRP A 1 94 ? 8.864 -5.466 -10.742 1.00 89.31 94 TRP A CA 1
ATOM 755 C C . TRP A 1 94 ? 9.412 -6.837 -11.143 1.00 89.31 94 TRP A C 1
ATOM 757 O O . TRP A 1 94 ? 9.983 -6.949 -12.221 1.00 89.31 94 TRP A O 1
ATOM 767 N N . THR A 1 95 ? 9.211 -7.886 -10.333 1.00 90.62 95 THR A N 1
ATOM 768 C CA . THR A 1 95 ? 9.646 -9.243 -10.709 1.00 90.62 95 THR A CA 1
ATOM 769 C C . THR A 1 95 ? 8.974 -9.706 -11.997 1.00 90.62 95 THR A C 1
ATOM 771 O O . THR A 1 95 ? 9.638 -10.256 -12.869 1.00 90.62 95 THR A O 1
ATOM 774 N N . TRP A 1 96 ? 7.683 -9.407 -12.158 1.00 93.31 96 TRP A N 1
ATOM 775 C CA . TRP A 1 96 ? 6.952 -9.726 -13.380 1.00 93.31 96 TRP A CA 1
ATOM 776 C C . TRP A 1 96 ? 7.467 -8.932 -14.593 1.00 93.31 96 TRP A C 1
ATOM 778 O O . TRP A 1 96 ? 7.695 -9.512 -15.650 1.00 93.31 96 TRP A O 1
ATOM 788 N N . GLU A 1 97 ? 7.708 -7.625 -14.445 1.00 91.62 97 GLU A N 1
ATOM 789 C CA . GLU A 1 97 ? 8.233 -6.771 -15.522 1.00 91.62 97 GLU A CA 1
ATOM 790 C C . GLU A 1 97 ? 9.643 -7.191 -15.969 1.00 91.62 97 GLU A C 1
ATOM 792 O O . GLU A 1 97 ? 9.953 -7.143 -17.159 1.00 91.62 97 GLU A O 1
ATOM 797 N N . VAL A 1 98 ? 10.491 -7.632 -15.033 1.00 90.38 98 VAL A N 1
ATOM 798 C CA . VAL A 1 98 ? 11.820 -8.184 -15.335 1.00 90.38 98 VAL A CA 1
ATOM 799 C C . VAL A 1 98 ? 11.691 -9.457 -16.174 1.00 90.38 98 VAL A C 1
ATOM 801 O O . VAL A 1 98 ? 12.346 -9.584 -17.208 1.00 90.38 98 VAL A O 1
ATOM 804 N N . GLU A 1 99 ? 10.843 -10.398 -15.753 1.00 91.56 99 GLU A N 1
ATOM 805 C CA . GLU A 1 99 ? 10.602 -11.635 -16.504 1.00 91.56 99 GLU A CA 1
ATOM 806 C C . GLU A 1 99 ? 10.040 -11.364 -17.904 1.00 91.56 99 GLU A C 1
ATOM 808 O O . GLU A 1 99 ? 10.428 -12.034 -18.865 1.00 91.56 99 GLU A O 1
ATOM 813 N N . ASP A 1 100 ? 9.152 -10.377 -18.035 1.00 92.69 100 ASP A N 1
ATOM 814 C CA . ASP A 1 100 ? 8.599 -9.965 -19.322 1.00 92.69 100 ASP A CA 1
ATOM 815 C C . ASP A 1 100 ? 9.675 -9.364 -20.237 1.00 92.69 100 ASP A C 1
ATOM 817 O O . ASP A 1 100 ? 9.792 -9.758 -21.399 1.00 92.69 100 ASP A O 1
ATOM 821 N N . ALA A 1 101 ? 10.552 -8.505 -19.705 1.00 90.75 101 ALA A N 1
ATOM 822 C CA . ALA A 1 101 ? 11.686 -7.968 -20.454 1.00 90.75 101 ALA A CA 1
ATOM 823 C C . ALA A 1 101 ? 12.597 -9.091 -20.986 1.00 90.75 101 ALA A C 1
ATOM 825 O O . ALA A 1 101 ? 12.912 -9.117 -22.178 1.00 90.75 101 ALA A O 1
ATOM 826 N N . PHE A 1 102 ? 12.947 -10.078 -20.152 1.00 88.94 102 PHE A N 1
ATOM 827 C CA . PHE A 1 102 ? 13.731 -11.241 -20.590 1.00 88.94 102 PHE A CA 1
ATOM 828 C C . PHE A 1 102 ? 12.997 -12.108 -21.620 1.00 88.94 102 PHE A C 1
ATOM 830 O O . PHE A 1 102 ? 13.615 -12.640 -22.548 1.00 88.94 102 PHE A O 1
ATOM 837 N N . ARG A 1 103 ? 11.675 -12.253 -21.494 1.00 93.19 103 ARG A N 1
ATOM 838 C CA . ARG A 1 103 ? 10.860 -12.974 -22.476 1.00 93.19 103 ARG A CA 1
ATOM 839 C C . ARG A 1 103 ? 10.890 -12.279 -23.837 1.00 93.19 103 ARG A C 1
ATOM 841 O O . ARG A 1 103 ? 11.076 -12.967 -24.838 1.00 93.19 103 ARG A O 1
ATOM 848 N N . ASN A 1 104 ? 10.770 -10.954 -23.869 1.00 91.75 104 ASN A N 1
ATOM 849 C CA . ASN A 1 104 ? 10.832 -10.157 -25.097 1.00 91.75 104 ASN A CA 1
ATOM 850 C C . ASN A 1 104 ? 12.214 -10.240 -25.763 1.00 91.75 104 ASN A C 1
ATOM 852 O O . ASN A 1 104 ? 12.295 -10.444 -26.976 1.00 91.75 104 ASN A O 1
ATOM 856 N N . VAL A 1 105 ? 13.297 -10.229 -24.975 1.00 90.88 105 VAL A N 1
ATOM 857 C CA . VAL A 1 105 ? 14.653 -10.512 -25.482 1.00 90.88 105 VAL A CA 1
ATOM 858 C C . VAL A 1 105 ? 14.720 -11.878 -26.160 1.00 90.88 105 VAL A C 1
ATOM 860 O O . VAL A 1 105 ? 15.220 -11.990 -27.279 1.00 90.88 105 VAL A O 1
ATOM 863 N N . ARG A 1 106 ? 14.184 -12.925 -25.520 1.00 89.38 106 ARG A N 1
ATOM 864 C CA . ARG A 1 106 ? 14.176 -14.285 -26.083 1.00 89.38 106 ARG A CA 1
ATOM 865 C C . ARG A 1 106 ? 13.361 -14.383 -27.378 1.00 89.38 106 ARG A C 1
ATOM 867 O O . ARG A 1 106 ? 13.680 -15.212 -28.224 1.00 89.38 106 ARG A O 1
ATOM 874 N N . LEU A 1 107 ? 12.329 -13.555 -27.532 1.00 93.06 107 LEU A N 1
ATOM 875 C CA . LEU A 1 107 ? 11.521 -13.459 -28.752 1.00 93.06 107 LEU A CA 1
ATOM 876 C C . LEU A 1 107 ? 12.204 -12.655 -29.875 1.00 93.06 107 LEU A C 1
ATOM 878 O O . LEU A 1 107 ? 11.702 -12.649 -30.996 1.00 93.06 107 LEU A O 1
ATOM 882 N N . GLY A 1 108 ? 13.354 -12.027 -29.605 1.00 90.38 108 GLY A N 1
ATOM 883 C CA . GLY A 1 108 ? 14.181 -11.340 -30.599 1.00 90.38 108 GLY A CA 1
ATOM 884 C C . GLY A 1 108 ? 14.302 -9.826 -30.407 1.00 90.38 108 GLY A C 1
ATOM 885 O O . GLY A 1 108 ? 15.081 -9.200 -31.129 1.00 90.38 108 GLY A O 1
ATOM 886 N N . ASP A 1 109 ? 13.602 -9.228 -29.435 1.00 91.12 109 ASP A N 1
ATOM 887 C CA . ASP A 1 109 ? 13.747 -7.802 -29.123 1.00 91.12 109 ASP A CA 1
ATOM 888 C C . ASP A 1 109 ? 14.988 -7.551 -28.255 1.00 91.12 109 ASP A C 1
ATOM 890 O O . ASP A 1 109 ? 14.940 -7.525 -27.024 1.00 91.12 109 ASP A O 1
ATOM 894 N N . LYS A 1 110 ? 16.127 -7.329 -28.915 1.00 85.94 110 LYS A N 1
ATOM 895 C CA . LYS A 1 110 ? 17.408 -7.030 -28.256 1.00 85.94 110 LYS A CA 1
ATOM 896 C C . LYS A 1 110 ? 17.387 -5.731 -27.441 1.00 85.94 110 LYS A C 1
ATOM 898 O O . LYS A 1 110 ? 18.226 -5.568 -26.561 1.00 85.94 110 LYS A O 1
ATOM 903 N N . ASN A 1 111 ? 16.439 -4.826 -27.699 1.00 88.00 111 ASN A N 1
ATOM 904 C CA . ASN A 1 111 ? 16.337 -3.546 -27.002 1.00 88.00 111 ASN A CA 1
ATOM 905 C C . ASN A 1 111 ? 15.418 -3.603 -25.774 1.00 88.00 111 ASN A C 1
ATOM 907 O O . ASN A 1 111 ? 15.378 -2.632 -25.017 1.00 88.00 111 ASN A O 1
ATOM 911 N N . ALA A 1 112 ? 14.708 -4.711 -25.533 1.00 88.88 112 ALA A N 1
ATOM 912 C CA . ALA A 1 112 ? 13.732 -4.823 -24.448 1.00 88.88 112 ALA A CA 1
ATOM 913 C C . ALA A 1 112 ? 14.321 -4.470 -23.068 1.00 88.88 112 ALA A C 1
ATOM 915 O O . ALA A 1 112 ? 13.718 -3.703 -22.315 1.00 88.88 112 ALA A O 1
ATOM 916 N N . MET A 1 113 ? 15.537 -4.939 -22.761 1.00 86.44 113 MET A N 1
ATOM 917 C CA . MET A 1 113 ? 16.226 -4.610 -21.502 1.00 86.44 113 MET A CA 1
ATOM 918 C C . MET A 1 113 ? 16.589 -3.125 -21.397 1.00 86.44 113 MET A C 1
ATOM 920 O O . MET A 1 113 ? 16.439 -2.525 -20.333 1.00 86.44 113 MET A O 1
ATOM 924 N N . LYS A 1 114 ? 17.008 -2.503 -22.503 1.00 87.00 114 LYS A N 1
ATOM 925 C CA . LYS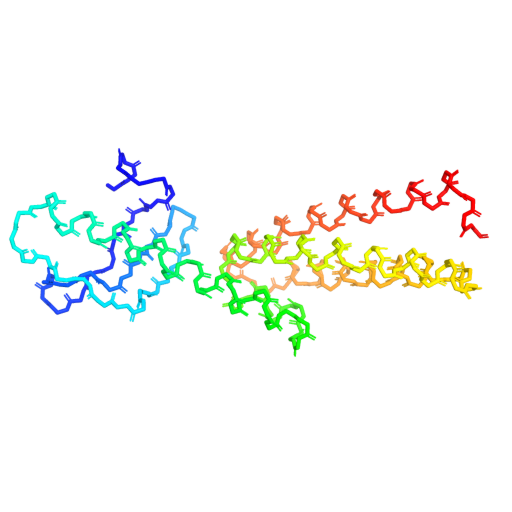 A 1 114 ? 17.340 -1.074 -22.550 1.00 87.00 114 LYS A CA 1
ATOM 926 C C . LYS A 1 114 ? 16.098 -0.206 -22.355 1.00 87.00 114 LYS A C 1
ATOM 928 O O . LYS A 1 114 ? 16.115 0.721 -21.547 1.00 87.00 114 LYS A O 1
ATOM 933 N N . THR A 1 115 ? 15.001 -0.543 -23.032 1.00 89.38 115 THR A N 1
ATOM 934 C CA . THR A 1 115 ? 13.698 0.115 -22.860 1.00 89.38 115 THR A CA 1
ATOM 935 C C . THR A 1 115 ? 13.203 -0.014 -21.420 1.00 89.38 115 THR A C 1
ATOM 937 O O . THR A 1 115 ? 12.739 0.965 -20.831 1.00 89.38 115 THR A O 1
ATOM 940 N N . PHE A 1 116 ? 13.355 -1.197 -20.819 1.00 88.69 116 PHE A N 1
ATOM 941 C CA . PHE A 1 116 ? 12.998 -1.415 -19.422 1.00 88.69 116 PHE A CA 1
ATOM 942 C C . PHE A 1 116 ? 13.864 -0.584 -18.462 1.00 88.69 116 PHE A C 1
ATOM 944 O O . PHE A 1 116 ? 13.326 0.042 -17.550 1.00 88.69 116 PHE A O 1
ATOM 951 N N . SER A 1 117 ? 15.174 -0.479 -18.708 1.00 85.88 117 SER A N 1
ATOM 952 C CA . SER A 1 117 ? 16.069 0.385 -17.926 1.00 85.88 117 SER A CA 1
ATOM 953 C C . SER A 1 117 ? 15.629 1.852 -17.966 1.00 85.88 117 SER A C 1
ATOM 955 O O . SER A 1 117 ? 15.488 2.476 -16.918 1.00 85.88 117 SER A O 1
ATOM 957 N N . ILE A 1 118 ? 15.314 2.385 -19.155 1.00 89.38 118 ILE A N 1
ATOM 958 C CA . ILE A 1 118 ? 14.816 3.765 -19.319 1.00 89.38 118 ILE A CA 1
ATOM 959 C C . ILE A 1 118 ? 13.517 3.975 -18.530 1.00 89.38 118 ILE A C 1
ATOM 961 O O . ILE A 1 118 ? 13.357 4.986 -17.843 1.00 89.38 118 ILE A O 1
ATOM 965 N N . LYS A 1 119 ? 12.594 3.004 -18.576 1.00 89.50 119 LYS A N 1
ATOM 966 C CA . LYS A 1 119 ? 11.355 3.043 -17.787 1.00 89.50 119 LYS A CA 1
ATOM 967 C C . LYS A 1 119 ? 11.646 3.141 -16.286 1.00 89.50 119 LYS A C 1
ATOM 969 O O . LYS A 1 119 ? 11.010 3.944 -15.605 1.00 89.50 119 LYS A O 1
ATOM 974 N N . LEU A 1 120 ? 12.596 2.365 -15.766 1.00 86.56 120 LEU A N 1
ATOM 975 C CA . LEU A 1 120 ? 12.959 2.409 -14.346 1.00 86.56 120 LEU A CA 1
ATOM 976 C C . LEU A 1 120 ? 13.628 3.732 -13.955 1.00 86.56 120 LEU A C 1
ATOM 978 O O . LEU A 1 120 ? 13.313 4.275 -12.896 1.00 86.56 120 LEU A O 1
ATOM 982 N N . SER A 1 121 ? 14.492 4.285 -14.810 1.00 87.56 121 SER A N 1
ATOM 983 C CA . SER A 1 121 ? 15.088 5.609 -14.596 1.00 87.56 121 SER A CA 1
ATOM 984 C C . SER A 1 121 ? 14.018 6.703 -14.520 1.00 87.56 121 SER A C 1
ATOM 986 O O . SER A 1 121 ? 14.068 7.552 -13.631 1.00 87.56 121 SER A O 1
ATOM 988 N N . ASN A 1 122 ? 13.001 6.653 -15.386 1.00 89.50 122 ASN A N 1
ATOM 989 C CA . ASN A 1 122 ? 11.875 7.589 -15.333 1.00 89.50 122 ASN A CA 1
ATOM 990 C C . ASN A 1 122 ? 11.074 7.442 -14.032 1.00 89.50 122 ASN A C 1
ATOM 992 O O . ASN A 1 122 ? 10.823 8.435 -13.357 1.00 89.50 122 ASN A O 1
ATOM 996 N N . GLN A 1 123 ? 10.768 6.210 -13.610 1.00 85.81 123 GLN A N 1
ATOM 997 C CA . GLN A 1 123 ? 10.082 5.964 -12.334 1.00 85.81 123 GLN A CA 1
ATOM 998 C C . GLN A 1 123 ? 10.881 6.461 -11.119 1.00 85.81 123 GLN A C 1
ATOM 1000 O O . GLN A 1 123 ? 10.294 6.910 -10.132 1.00 85.81 123 GLN A O 1
ATOM 1005 N N . LEU A 1 124 ? 12.214 6.374 -11.164 1.00 85.38 124 LEU A N 1
ATOM 1006 C CA . LEU A 1 124 ? 13.081 6.943 -10.135 1.00 85.38 124 LEU A CA 1
ATOM 1007 C C . LEU A 1 124 ? 12.986 8.474 -10.124 1.00 85.38 124 LEU A C 1
ATOM 1009 O O . LEU A 1 124 ? 12.846 9.060 -9.052 1.00 85.38 124 LEU A O 1
ATOM 1013 N N . ASN A 1 125 ? 13.017 9.114 -11.295 1.00 87.00 125 ASN A N 1
ATOM 1014 C CA . ASN A 1 125 ? 12.890 10.566 -11.421 1.00 87.00 125 ASN A CA 1
ATOM 1015 C C . ASN A 1 125 ? 11.538 11.077 -10.907 1.00 87.00 125 ASN A C 1
ATOM 1017 O O . ASN A 1 125 ? 11.515 12.050 -10.152 1.00 87.00 125 ASN A O 1
ATOM 1021 N N . ASP A 1 126 ? 10.439 10.391 -11.231 1.00 86.38 126 ASP A N 1
AT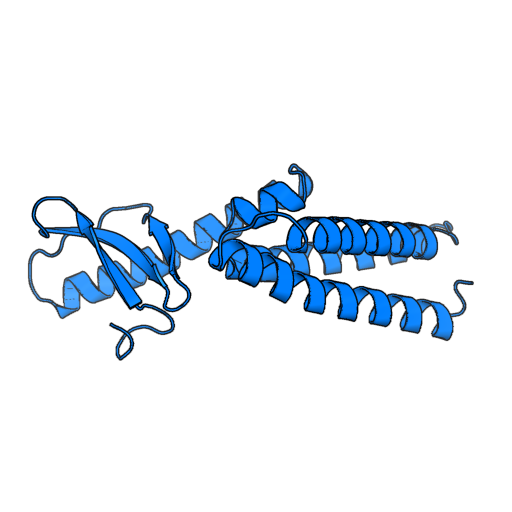OM 1022 C CA . ASP A 1 126 ? 9.100 10.722 -10.728 1.00 86.38 126 ASP A CA 1
ATOM 1023 C C . ASP A 1 126 ? 9.062 10.693 -9.199 1.00 86.38 126 ASP A C 1
ATOM 1025 O O . ASP A 1 126 ? 8.504 11.576 -8.547 1.00 86.38 126 ASP A O 1
ATOM 1029 N N . LEU A 1 127 ? 9.715 9.699 -8.598 1.00 82.38 127 LEU A N 1
ATOM 1030 C CA . LEU A 1 127 ? 9.766 9.580 -7.152 1.00 82.38 127 LEU A CA 1
ATOM 1031 C C . LEU A 1 127 ? 10.703 10.610 -6.505 1.00 82.38 127 LEU A C 1
ATOM 1033 O O . LEU A 1 127 ? 10.417 11.105 -5.418 1.00 82.38 127 LEU A O 1
ATOM 1037 N N . VAL A 1 128 ? 11.804 10.978 -7.161 1.00 83.88 128 VAL A N 1
ATOM 1038 C CA . VAL A 1 128 ? 12.656 12.091 -6.713 1.00 83.88 128 VAL A CA 1
ATOM 1039 C C . VAL A 1 128 ? 11.872 13.402 -6.743 1.00 83.88 128 VAL A C 1
ATOM 1041 O O . VAL A 1 128 ? 11.939 14.171 -5.783 1.00 83.88 128 VAL A O 1
ATOM 1044 N N . ALA A 1 129 ? 11.099 13.648 -7.805 1.00 86.12 129 ALA A N 1
ATOM 1045 C CA . ALA A 1 129 ? 10.211 14.803 -7.899 1.00 86.12 129 ALA A CA 1
ATOM 1046 C C . ALA A 1 129 ? 9.153 14.780 -6.786 1.00 86.12 129 ALA A C 1
ATOM 1048 O O . ALA A 1 129 ? 8.938 15.792 -6.122 1.00 86.12 129 ALA A O 1
ATOM 1049 N N . MET A 1 130 ? 8.584 13.606 -6.507 1.00 83.12 130 MET A N 1
ATOM 1050 C CA . MET A 1 130 ? 7.653 13.394 -5.404 1.00 83.12 130 MET A CA 1
ATOM 1051 C C . MET A 1 130 ? 8.270 13.757 -4.047 1.00 83.12 130 MET A C 1
ATOM 1053 O O . MET A 1 130 ? 7.679 14.501 -3.278 1.00 83.12 130 MET A O 1
ATOM 1057 N N . VAL A 1 131 ? 9.474 13.274 -3.731 1.00 80.25 131 VAL A N 1
ATOM 1058 C CA . VAL A 1 131 ? 10.136 13.571 -2.444 1.00 80.25 131 VAL A CA 1
ATOM 1059 C C . VAL A 1 131 ? 10.450 15.065 -2.292 1.00 80.25 131 VAL A C 1
ATOM 1061 O O . VAL A 1 131 ? 10.499 15.573 -1.169 1.00 80.25 131 VAL A O 1
ATOM 1064 N N . ARG A 1 132 ? 10.665 15.775 -3.404 1.00 81.25 132 ARG A N 1
ATOM 1065 C CA . ARG A 1 132 ? 10.954 17.216 -3.428 1.00 81.25 132 ARG A CA 1
ATOM 1066 C C . ARG A 1 132 ? 9.715 18.100 -3.275 1.00 81.25 132 ARG A C 1
ATOM 1068 O O . ARG A 1 132 ? 9.890 19.288 -3.027 1.00 81.25 132 ARG A O 1
ATOM 1075 N N . SER A 1 133 ? 8.504 17.561 -3.408 1.00 82.38 133 SER A N 1
ATOM 1076 C CA . SER A 1 133 ? 7.277 18.335 -3.213 1.00 82.38 133 SER A CA 1
ATOM 1077 C C . SER A 1 133 ? 6.918 18.500 -1.728 1.00 82.38 133 SER A C 1
ATOM 1079 O O . SER A 1 133 ? 7.533 17.907 -0.824 1.00 82.38 133 SER A O 1
ATOM 1081 N N . ASP A 1 134 ? 5.913 19.337 -1.465 1.00 76.31 134 ASP A N 1
ATOM 1082 C CA . ASP A 1 134 ? 5.350 19.522 -0.129 1.00 76.31 134 ASP A CA 1
ATOM 1083 C C . ASP A 1 134 ? 4.540 18.292 0.287 1.00 76.31 134 ASP A C 1
ATOM 1085 O O . ASP A 1 134 ? 3.354 18.145 -0.001 1.00 76.31 134 ASP A O 1
ATOM 1089 N N . LEU A 1 135 ? 5.221 17.378 0.976 1.00 78.19 135 LEU A N 1
ATOM 1090 C CA . LEU A 1 135 ? 4.646 16.158 1.528 1.00 78.19 135 LEU A CA 1
ATOM 1091 C C . LEU A 1 135 ? 4.516 16.229 3.041 1.00 78.19 135 LEU A C 1
ATOM 1093 O O . LEU A 1 135 ? 5.423 16.701 3.735 1.00 78.19 135 LEU A O 1
ATOM 1097 N N . SER A 1 136 ? 3.448 15.617 3.559 1.00 80.69 136 SER A N 1
ATOM 1098 C CA . SER A 1 136 ? 3.371 15.288 4.982 1.00 80.69 136 SER A CA 1
ATOM 1099 C C . SER A 1 136 ? 4.531 14.372 5.394 1.00 80.69 136 SER A C 1
ATOM 1101 O O . SER A 1 136 ? 5.068 13.605 4.588 1.00 80.69 136 SER A O 1
ATOM 1103 N N . ASN A 1 137 ? 4.897 14.391 6.678 1.00 80.38 137 ASN A N 1
ATOM 1104 C CA . ASN A 1 137 ? 5.980 13.552 7.207 1.00 80.38 137 ASN A CA 1
ATOM 1105 C C . ASN A 1 137 ? 5.795 12.056 6.888 1.00 80.38 137 ASN A C 1
ATOM 1107 O O . ASN A 1 137 ? 6.773 11.356 6.627 1.00 80.38 137 ASN A O 1
ATOM 1111 N N . LEU A 1 138 ? 4.550 11.565 6.875 1.00 80.12 138 LEU A N 1
ATOM 1112 C CA . LEU A 1 138 ? 4.245 10.172 6.546 1.00 80.12 138 LEU A CA 1
ATOM 1113 C C . LEU A 1 138 ? 4.449 9.881 5.054 1.00 80.12 138 LEU A C 1
ATOM 1115 O O . LEU A 1 138 ? 5.115 8.911 4.696 1.00 80.12 138 LEU A O 1
ATOM 1119 N N . GLN A 1 139 ? 3.919 10.738 4.181 1.00 78.69 139 GLN A N 1
ATOM 1120 C CA . GLN A 1 139 ? 4.080 10.606 2.730 1.00 78.69 139 GLN A CA 1
ATOM 1121 C C . GLN A 1 139 ? 5.552 10.694 2.319 1.00 78.69 139 GLN A C 1
ATOM 1123 O O . GLN A 1 139 ? 6.012 9.902 1.500 1.00 78.69 139 GLN A O 1
ATOM 1128 N N . ARG A 1 140 ? 6.320 11.591 2.946 1.00 80.56 140 ARG A N 1
ATOM 1129 C CA . ARG A 1 140 ? 7.763 11.718 2.720 1.00 80.56 140 ARG A CA 1
ATOM 1130 C C . ARG A 1 140 ? 8.510 10.438 3.089 1.00 80.56 140 ARG A C 1
ATOM 1132 O O . ARG A 1 140 ? 9.328 9.974 2.301 1.00 80.56 140 ARG A O 1
ATOM 1139 N N . LYS A 1 141 ? 8.199 9.828 4.240 1.00 81.19 141 LYS A N 1
ATOM 1140 C CA . LYS A 1 141 ? 8.776 8.533 4.644 1.00 81.19 141 LYS A CA 1
ATOM 1141 C C . LYS A 1 141 ? 8.434 7.422 3.652 1.00 81.19 141 LYS A C 1
ATOM 1143 O O . LYS A 1 141 ? 9.330 6.672 3.267 1.00 81.19 141 LYS A O 1
ATOM 1148 N N . LYS A 1 142 ? 7.175 7.342 3.199 1.00 80.31 142 LYS A N 1
ATOM 1149 C CA . LYS A 1 142 ? 6.753 6.385 2.162 1.00 80.31 142 LYS A CA 1
ATOM 1150 C C . LYS A 1 142 ? 7.569 6.567 0.885 1.00 80.31 142 LYS A C 1
ATOM 1152 O O . LYS A 1 142 ? 8.202 5.617 0.434 1.00 80.31 142 LYS A O 1
ATOM 1157 N N . ALA A 1 143 ? 7.606 7.782 0.343 1.00 77.56 143 ALA A N 1
ATOM 1158 C CA . ALA A 1 143 ? 8.315 8.082 -0.895 1.00 77.56 143 ALA A CA 1
ATOM 1159 C C . ALA A 1 143 ? 9.825 7.804 -0.774 1.00 77.56 143 ALA A C 1
ATOM 1161 O O . ALA A 1 143 ? 10.398 7.106 -1.607 1.00 77.56 143 ALA A O 1
ATOM 1162 N N . MET A 1 144 ? 10.461 8.249 0.313 1.00 75.12 144 MET A N 1
ATOM 1163 C CA . MET A 1 144 ? 11.895 8.060 0.542 1.00 75.12 144 MET A CA 1
ATOM 1164 C C . MET A 1 144 ? 12.282 6.578 0.662 1.00 75.12 144 MET A C 1
ATOM 1166 O O . MET A 1 144 ? 13.205 6.137 -0.023 1.00 75.12 144 MET A O 1
ATOM 1170 N N . HIS A 1 145 ? 11.557 5.779 1.458 1.00 76.19 145 HIS A N 1
ATOM 1171 C CA . HIS A 1 145 ? 11.839 4.342 1.567 1.00 76.19 145 HIS A CA 1
ATOM 1172 C C . HIS A 1 145 ? 11.667 3.610 0.229 1.00 76.19 145 HIS A C 1
ATOM 1174 O O . HIS A 1 145 ? 12.410 2.674 -0.063 1.00 76.19 145 HIS A O 1
ATOM 1180 N N . ARG A 1 146 ? 10.698 4.014 -0.603 1.00 75.44 146 ARG A N 1
ATOM 1181 C CA . ARG A 1 146 ? 10.522 3.426 -1.942 1.00 75.44 146 ARG A CA 1
ATOM 1182 C C . ARG A 1 146 ? 11.622 3.854 -2.906 1.00 75.44 146 ARG A C 1
ATOM 1184 O O . ARG A 1 146 ? 11.993 3.056 -3.760 1.00 75.44 146 ARG A O 1
ATOM 1191 N N . GLY A 1 147 ? 12.178 5.052 -2.744 1.00 72.88 147 GLY A N 1
ATOM 1192 C CA . GLY A 1 147 ? 13.225 5.565 -3.627 1.00 72.88 147 GLY A CA 1
ATOM 1193 C C . GLY A 1 147 ? 14.528 4.827 -3.480 1.00 72.88 147 GLY A C 1
ATOM 1194 O O . GLY A 1 147 ? 15.092 4.415 -4.487 1.00 72.88 147 GLY A O 1
ATOM 1195 N N . VAL A 1 148 ? 14.933 4.536 -2.245 1.00 72.69 148 VAL A N 1
ATOM 1196 C CA . VAL A 1 148 ? 16.092 3.671 -1.984 1.00 72.69 148 VAL A CA 1
ATOM 1197 C C . VAL A 1 148 ? 15.902 2.306 -2.648 1.00 72.69 148 VAL A C 1
ATOM 1199 O O . VAL A 1 148 ? 16.810 1.782 -3.285 1.00 72.69 148 VAL A O 1
ATOM 1202 N N . HIS A 1 149 ? 14.698 1.744 -2.552 1.00 69.94 149 HIS A N 1
ATOM 1203 C CA . HIS A 1 149 ? 14.428 0.421 -3.093 1.00 69.94 149 HIS A CA 1
ATOM 1204 C C . HIS A 1 149 ? 14.412 0.388 -4.631 1.00 69.94 149 HIS A C 1
ATOM 1206 O O . HIS A 1 149 ? 14.962 -0.536 -5.223 1.00 69.94 149 HIS A O 1
ATOM 1212 N N . ILE A 1 150 ? 13.842 1.401 -5.295 1.00 70.19 150 ILE A N 1
ATOM 1213 C CA . ILE A 1 150 ? 13.918 1.535 -6.762 1.00 70.19 150 ILE A CA 1
ATOM 1214 C C . ILE A 1 150 ? 15.359 1.790 -7.204 1.00 70.19 150 ILE A C 1
ATOM 1216 O O . ILE A 1 150 ? 15.810 1.173 -8.163 1.00 70.19 150 ILE A O 1
ATOM 1220 N N . TRP A 1 151 ? 16.096 2.643 -6.492 1.00 69.62 151 TRP A N 1
ATOM 1221 C CA . TRP A 1 151 ? 17.489 2.955 -6.803 1.00 69.62 151 TRP A CA 1
ATOM 1222 C C . TRP A 1 151 ? 18.364 1.696 -6.795 1.00 69.62 151 TRP A C 1
ATOM 1224 O O . TRP A 1 151 ? 19.073 1.443 -7.767 1.00 69.62 151 TRP A O 1
ATOM 1234 N N . LEU A 1 152 ? 18.232 0.845 -5.770 1.00 74.62 152 LEU A N 1
ATOM 1235 C CA . LEU A 1 152 ? 18.922 -0.450 -5.713 1.00 74.62 152 LEU A CA 1
ATOM 1236 C C . LEU A 1 152 ? 18.538 -1.376 -6.881 1.00 74.62 152 LEU A C 1
ATOM 1238 O O . LEU A 1 152 ? 19.395 -2.068 -7.425 1.00 74.62 152 LEU A O 1
ATOM 1242 N N . ARG A 1 153 ? 17.264 -1.378 -7.296 1.00 74.31 153 ARG A N 1
ATOM 1243 C CA . ARG A 1 153 ? 16.783 -2.198 -8.423 1.00 74.31 153 ARG A CA 1
ATOM 1244 C C . ARG A 1 153 ? 17.309 -1.719 -9.779 1.00 74.31 153 ARG A C 1
ATOM 1246 O O . ARG A 1 153 ? 17.648 -2.561 -10.603 1.00 74.31 153 ARG A O 1
ATOM 1253 N N . VAL A 1 154 ? 17.390 -0.403 -10.003 1.00 70.31 154 VAL A N 1
ATOM 1254 C CA . VAL A 1 154 ? 17.984 0.188 -11.221 1.00 70.31 154 VAL A CA 1
ATOM 1255 C C . VAL A 1 154 ? 19.438 -0.256 -11.351 1.00 70.31 154 VAL A C 1
ATOM 1257 O O . VAL A 1 154 ? 19.801 -0.860 -12.355 1.00 70.31 154 VAL A O 1
ATOM 1260 N N . HIS A 1 155 ? 20.230 -0.073 -10.291 1.00 73.62 155 HIS A N 1
ATOM 1261 C CA . HIS A 1 155 ? 21.641 -0.466 -10.284 1.00 73.62 155 HIS A CA 1
ATOM 1262 C C . HIS A 1 155 ? 21.819 -1.978 -10.477 1.00 73.62 155 HIS A C 1
ATOM 1264 O O . HIS A 1 155 ? 22.726 -2.410 -11.184 1.00 73.62 155 HIS A O 1
ATOM 1270 N N . GLY A 1 156 ? 20.935 -2.797 -9.895 1.00 71.25 156 GLY A N 1
ATOM 1271 C CA . GLY A 1 156 ? 20.956 -4.247 -10.093 1.00 71.25 156 GLY A CA 1
ATOM 1272 C C . GLY A 1 156 ? 20.713 -4.670 -11.548 1.00 71.25 156 GLY A C 1
ATOM 1273 O O . GLY A 1 156 ? 21.357 -5.599 -12.033 1.00 71.25 156 GLY A O 1
ATOM 1274 N N . ILE A 1 157 ? 19.819 -3.981 -12.263 1.00 68.94 157 ILE A N 1
ATOM 1275 C CA . ILE A 1 157 ? 19.520 -4.271 -13.674 1.00 68.94 157 ILE A CA 1
ATOM 1276 C C . ILE A 1 157 ? 20.614 -3.757 -14.602 1.00 68.94 157 ILE A C 1
ATOM 1278 O O . ILE A 1 157 ? 20.994 -4.474 -15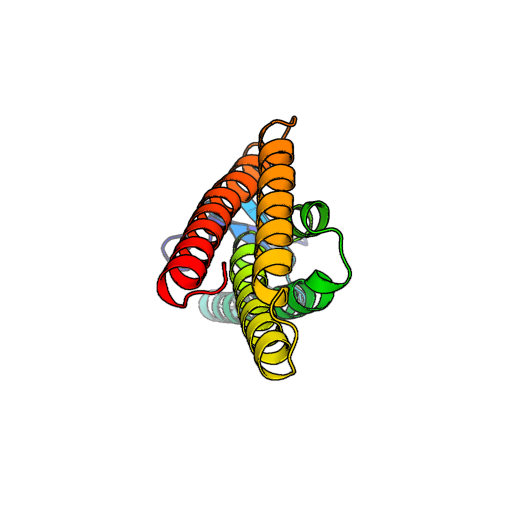.523 1.00 68.94 157 ILE A O 1
ATOM 1282 N N . GLU A 1 158 ? 21.154 -2.564 -14.354 1.00 67.12 158 GLU A N 1
ATOM 1283 C CA . GLU A 1 158 ? 22.293 -2.035 -15.113 1.00 67.12 158 GLU A CA 1
ATOM 1284 C C . GLU A 1 158 ? 23.514 -2.955 -14.989 1.00 67.12 158 GLU A C 1
ATOM 1286 O O . GLU A 1 158 ? 24.164 -3.275 -15.987 1.00 67.12 158 GLU A O 1
ATOM 1291 N N . TRP A 1 159 ? 23.778 -3.465 -13.783 1.00 66.94 159 TRP A N 1
ATOM 1292 C CA . TRP A 1 159 ? 24.831 -4.450 -13.551 1.00 66.94 159 TRP A CA 1
ATOM 1293 C C . TRP A 1 159 ? 24.590 -5.752 -14.329 1.00 66.94 159 TRP A C 1
ATOM 1295 O O . TRP A 1 159 ? 25.497 -6.247 -15.000 1.00 66.94 159 TRP A O 1
ATOM 1305 N N . ALA A 1 160 ? 23.360 -6.279 -14.314 1.00 63.03 160 ALA A N 1
ATOM 1306 C CA . ALA A 1 160 ? 23.003 -7.466 -15.089 1.00 63.03 160 ALA A CA 1
ATOM 1307 C C . ALA A 1 160 ? 23.137 -7.227 -16.605 1.00 63.03 160 ALA A C 1
ATOM 1309 O O . ALA A 1 160 ? 23.715 -8.050 -17.311 1.00 63.03 160 ALA A O 1
ATOM 1310 N N . ALA A 1 161 ? 22.665 -6.092 -17.120 1.00 63.12 161 ALA A N 1
ATOM 1311 C CA . ALA A 1 161 ? 22.771 -5.752 -18.537 1.00 63.12 161 ALA A CA 1
ATOM 1312 C C . ALA A 1 161 ? 24.236 -5.671 -19.004 1.00 63.12 161 ALA A C 1
ATOM 1314 O O . ALA A 1 161 ? 24.567 -6.184 -20.075 1.00 63.12 161 ALA A O 1
ATOM 1315 N N . CYS A 1 162 ? 25.112 -5.102 -18.169 1.00 62.16 162 CYS A N 1
ATOM 1316 C CA . CYS A 1 162 ? 26.543 -4.993 -18.440 1.00 62.16 162 CYS A CA 1
ATOM 1317 C C . CYS A 1 162 ? 27.238 -6.367 -18.449 1.00 62.16 162 CYS A C 1
ATOM 1319 O O . CYS A 1 162 ? 28.027 -6.653 -19.348 1.00 62.16 162 CYS A O 1
ATOM 1321 N N . HIS A 1 163 ? 26.908 -7.255 -17.503 1.00 60.53 163 HIS A N 1
ATOM 1322 C CA . HIS A 1 163 ? 27.518 -8.588 -17.437 1.00 60.53 163 HIS A CA 1
ATOM 1323 C C . HIS A 1 163 ? 27.020 -9.566 -18.505 1.00 60.53 163 HIS A C 1
ATOM 1325 O O . HIS A 1 163 ? 27.797 -10.402 -18.962 1.00 60.53 163 HIS A O 1
ATOM 1331 N N . TYR A 1 164 ? 25.753 -9.469 -18.909 1.00 59.72 164 TYR A N 1
ATOM 1332 C CA . TYR A 1 164 ? 25.159 -10.355 -19.916 1.00 59.72 164 TYR A CA 1
ATOM 1333 C C . TYR A 1 164 ? 25.237 -9.802 -21.351 1.00 59.72 164 TYR A C 1
ATOM 1335 O O . TYR A 1 164 ? 24.720 -10.429 -22.273 1.00 59.72 164 TYR A O 1
ATOM 1343 N N . GLY A 1 165 ? 25.916 -8.668 -21.565 1.00 52.88 165 GLY A N 1
ATOM 1344 C CA . GLY A 1 165 ? 26.250 -8.169 -22.902 1.00 52.88 165 GLY A CA 1
ATOM 1345 C C . GLY A 1 165 ? 25.071 -7.592 -23.693 1.00 52.88 165 GLY A C 1
ATOM 1346 O O . GLY A 1 165 ? 25.084 -7.654 -24.919 1.00 52.88 165 GLY A O 1
ATOM 1347 N N . PHE A 1 166 ? 24.064 -7.023 -23.022 1.00 54.22 166 PHE A N 1
ATOM 1348 C CA . PHE A 1 166 ? 22.887 -6.407 -23.661 1.00 54.22 166 PHE A CA 1
ATOM 1349 C C . PHE A 1 166 ? 23.094 -4.927 -24.069 1.00 54.22 166 PHE A C 1
ATOM 1351 O O . PHE A 1 166 ? 22.132 -4.159 -24.072 1.00 54.22 166 PHE A O 1
ATOM 1358 N N . ASN A 1 167 ? 24.333 -4.518 -24.381 1.00 46.09 167 ASN A N 1
ATOM 1359 C CA . ASN A 1 167 ? 24.678 -3.142 -24.788 1.00 46.09 167 ASN A CA 1
ATOM 1360 C C . ASN A 1 167 ? 24.348 -2.833 -26.254 1.00 46.09 167 ASN A C 1
ATOM 1362 O O . ASN A 1 167 ? 24.658 -3.684 -27.117 1.00 46.09 167 ASN A O 1
#

Foldseek 3Di:
DCVVDPQFPDFDADDVRQWTFWTAGPLGDIDGFPDIFGCPDDNVVSVVVVVVSHVVRVVVLLVVLLVCCVVDDLLVSLVVGDLVSNVVSVVVVVVVLVVVLVVVVVVPPLCSLVVVLVVLVVVLVVLVVVLPDDDDPSSNVSSVVVNVVSVVVSVVSVVVCVVVVSD

Sequence (167 aa):
MLKLFDNCASLQFGDKNKTVIGMRSAEGETYQYRLKVSTDGAVEVWMKAVEAEMRHTLFEIFKEGTYYYAKSIRSDWIYDNLGMVTLAGSTIWWTWEVEDAFRNVRLGDKNAMKTFSIKLSNQLNDLVAMVRSDLSNLQRKKAMHRGVHIWLRVHGIEWAACHYGFN

pLDDT: mean 85.02, std 10.12, range [46.09, 95.75]

Secondary structure (DSSP, 8-state):
-TTTSTTEEEEEEEGGGTEEEEEEETTS-EEEEEEEEE--S-HHHHHHHHHHHHHHHHHHHHHHHHHHGGGS-HHHHHHHS-HHHHHHHHHHHHHHHHHHHHHHHHTT-TTHHHHHHHHHHHHHHHHHHHHHS---HHHHHHHHHHHHHHHHHHHHHHHHHHHTT--

InterPro domains:
  IPR013602 Dynein heavy chain, linker [PF08393] (1-64)
  IPR026983 Dynein heavy chain [PTHR22878] (1-143)
  IPR042228 Dynein heavy chain, linker, subdomain 3 [G3DSA:3.20.180.20] (1-67)